Protein AF-H8K6H6-F1 (afdb_monomer)

Sequence (113 aa):
MDYLFIKTIHIISSTILFGTGIGTAFFMWWANKTGDLNTKTYAARTTVIADLHFTTPTVIIQLVSGIILVNMLGYNYSNLWLILTYIGYIIAGSCWLPVVWIQIQLRNMALEA

Organism: Rickettsia australis (strain Cutlack) (NCBI:txid1105110)

Foldseek 3Di:
DVLVVLVVLLVVLVCLQVVLVVVLVVQLVVLVPDPDLVSNLVSLVVNLVSCVPRNVVSLVSNVVSVVVNCVVVVHDCPDPVNVVVVVVSVVVVVVVVVSSVVSVVSNVVVVVD

Solvent-accessible surface area (backbone atoms only — not comparable to full-atom values): 6021 Å² total; per-residue (Å²): 115,66,66,65,52,47,51,47,52,34,52,52,26,50,50,49,31,54,51,50,55,52,51,44,51,52,50,38,55,56,26,63,73,49,93,48,67,64,53,34,46,50,36,35,43,52,39,50,52,47,40,61,71,44,38,50,53,22,53,54,47,38,55,54,39,48,54,52,51,37,62,76,69,66,55,65,74,80,38,65,71,50,45,52,49,52,52,50,50,51,52,51,49,63,60,44,55,60,51,55,53,52,31,52,50,52,42,53,57,64,72,76,109

Secondary structure (DSSP, 8-state):
-HHHHHHHHHHHHHHHHHHHHHHHHHHHHHHHHSS-HHHHHHHHHHHHHHIIIIIHHHHHHHHHHHHHHHHHHT--TT-HHHHHHHHHHHHHHHHHHHHHHHHHHHHHHHHH-

Structure (mmCIF, N/CA/C/O backbone):
data_AF-H8K6H6-F1
#
_entry.id   AF-H8K6H6-F1
#
loop_
_atom_site.group_PDB
_atom_site.id
_atom_site.type_symbol
_atom_site.label_atom_id
_atom_site.label_alt_id
_atom_site.label_comp_id
_atom_site.label_asym_id
_atom_site.label_entity_id
_atom_site.label_seq_id
_atom_site.pdbx_PDB_ins_code
_atom_site.Cartn_x
_atom_site.Cartn_y
_atom_site.Cartn_z
_atom_site.occupancy
_atom_site.B_iso_or_equiv
_atom_site.auth_seq_id
_atom_site.auth_comp_id
_atom_site.auth_asym_id
_atom_site.auth_atom_id
_atom_site.pdbx_PDB_model_num
ATOM 1 N N . MET A 1 1 ? 0.723 0.009 -26.959 1.00 61.44 1 MET A N 1
ATOM 2 C CA . MET A 1 1 ? -0.534 0.053 -26.179 1.00 61.44 1 MET A CA 1
ATOM 3 C C . MET A 1 1 ? -0.313 -0.471 -24.764 1.00 61.44 1 MET A C 1
ATOM 5 O O . MET A 1 1 ? -0.744 0.182 -23.823 1.00 61.44 1 MET A O 1
ATOM 9 N N . ASP A 1 2 ? 0.466 -1.541 -24.599 1.00 88.44 2 ASP A N 1
ATOM 10 C CA . ASP A 1 2 ? 0.685 -2.195 -23.297 1.00 88.44 2 ASP A CA 1
ATOM 11 C C . ASP A 1 2 ? 1.359 -1.304 -22.242 1.00 88.44 2 ASP A C 1
ATOM 13 O O . ASP A 1 2 ? 0.923 -1.274 -21.096 1.00 88.44 2 ASP A O 1
ATOM 17 N N . TYR A 1 3 ? 2.358 -0.494 -22.618 1.00 95.19 3 TYR A N 1
ATOM 18 C CA . TYR A 1 3 ? 3.067 0.367 -21.658 1.00 95.19 3 TYR A CA 1
ATOM 19 C C . TYR A 1 3 ? 2.149 1.392 -20.978 1.00 95.19 3 TYR A C 1
ATOM 21 O O . TYR A 1 3 ? 2.140 1.501 -19.754 1.00 95.19 3 TYR A O 1
ATOM 29 N N . LEU A 1 4 ? 1.369 2.146 -21.763 1.00 96.94 4 LEU A N 1
ATOM 30 C CA . LEU A 1 4 ? 0.466 3.169 -21.225 1.00 96.94 4 LEU A CA 1
ATOM 31 C C . LEU A 1 4 ? -0.606 2.545 -20.333 1.00 96.94 4 LEU A C 1
ATOM 33 O O . LEU A 1 4 ? -0.937 3.113 -19.295 1.00 96.94 4 LEU A O 1
ATOM 37 N N . PHE A 1 5 ? -1.107 1.367 -20.704 1.00 97.00 5 PHE A N 1
ATOM 38 C CA . PHE A 1 5 ? -2.083 0.635 -19.908 1.00 97.00 5 PHE A CA 1
ATOM 39 C C . PHE A 1 5 ? -1.509 0.199 -18.551 1.00 97.00 5 PHE A C 1
ATOM 41 O O . PHE A 1 5 ? -2.068 0.556 -17.514 1.00 97.00 5 PHE A O 1
ATOM 48 N N . ILE A 1 6 ? -0.348 -0.469 -18.533 1.00 97.56 6 ILE A 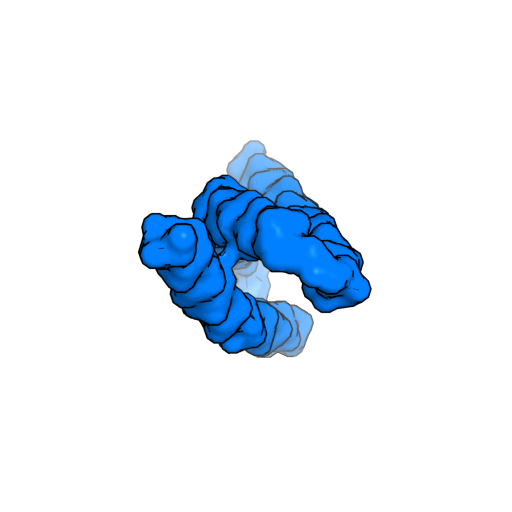N 1
ATOM 49 C CA . ILE A 1 6 ? 0.313 -0.886 -17.283 1.00 97.56 6 ILE A CA 1
ATOM 50 C C . ILE A 1 6 ? 0.699 0.324 -16.428 1.00 97.56 6 ILE A C 1
ATOM 52 O O . ILE A 1 6 ? 0.484 0.317 -15.217 1.00 97.56 6 ILE A O 1
ATOM 56 N N . LYS A 1 7 ? 1.211 1.396 -17.044 1.00 97.62 7 LYS A N 1
ATOM 57 C CA . LYS A 1 7 ? 1.530 2.642 -16.337 1.00 97.62 7 LYS A CA 1
ATOM 58 C C . LYS A 1 7 ? 0.289 3.262 -15.696 1.00 97.62 7 LYS A C 1
ATOM 60 O O . LYS A 1 7 ? 0.364 3.749 -14.573 1.00 97.62 7 LYS A O 1
ATOM 65 N N . THR A 1 8 ? -0.847 3.224 -16.387 1.00 98.12 8 THR A N 1
ATOM 66 C CA . THR A 1 8 ? -2.116 3.739 -15.860 1.00 98.12 8 THR A CA 1
ATOM 67 C C . THR A 1 8 ? -2.582 2.907 -14.669 1.00 98.12 8 THR A C 1
ATOM 69 O O . THR A 1 8 ? -2.906 3.478 -13.631 1.00 98.12 8 THR A O 1
ATOM 72 N N . ILE A 1 9 ? -2.524 1.573 -14.765 1.00 97.94 9 ILE A N 1
ATOM 73 C CA . ILE A 1 9 ? -2.811 0.670 -13.638 1.00 97.94 9 ILE A CA 1
ATOM 74 C C . ILE A 1 9 ? -1.901 0.979 -12.444 1.00 97.94 9 ILE A C 1
ATOM 76 O O . ILE A 1 9 ? -2.393 1.099 -11.326 1.00 97.94 9 ILE A O 1
ATOM 80 N N . HIS A 1 10 ? -0.599 1.160 -12.673 1.00 97.94 10 HIS A N 1
ATOM 81 C CA . HIS A 1 10 ? 0.369 1.479 -11.623 1.00 97.94 10 HIS A CA 1
ATOM 82 C C . HIS A 1 10 ? 0.032 2.797 -10.903 1.00 97.94 10 HIS A C 1
ATOM 84 O O . HIS A 1 10 ? 0.055 2.867 -9.678 1.00 97.94 10 HIS A O 1
ATOM 90 N N . ILE A 1 11 ? -0.338 3.843 -11.652 1.00 98.25 11 ILE A N 1
ATOM 91 C CA . ILE A 1 11 ? -0.704 5.152 -11.084 1.00 98.25 11 ILE A CA 1
ATOM 92 C C . ILE A 1 11 ? -2.039 5.089 -10.327 1.00 98.25 11 ILE A C 1
ATOM 94 O O . ILE A 1 11 ? -2.172 5.667 -9.248 1.00 98.25 11 ILE A O 1
ATOM 98 N N . ILE A 1 12 ? -3.039 4.385 -10.862 1.00 98.38 12 ILE A N 1
ATOM 99 C CA . ILE A 1 12 ? -4.325 4.212 -10.170 1.00 98.38 12 ILE A CA 1
ATOM 100 C C . ILE A 1 12 ? -4.113 3.413 -8.880 1.00 98.38 12 ILE A C 1
ATOM 102 O O . ILE A 1 12 ? -4.593 3.817 -7.822 1.00 98.38 12 ILE A O 1
ATOM 106 N N . SER A 1 13 ? -3.339 2.327 -8.950 1.00 98.00 13 SER A N 1
ATOM 107 C CA . SER A 1 13 ? -2.991 1.498 -7.796 1.00 98.00 13 SER A CA 1
ATOM 108 C C . SER A 1 13 ? -2.284 2.308 -6.712 1.00 98.00 13 SER A C 1
ATOM 110 O O . SER A 1 13 ? -2.681 2.245 -5.551 1.00 98.00 13 SER A O 1
ATOM 112 N N . SER A 1 14 ? -1.290 3.127 -7.077 1.00 97.31 14 SER A N 1
ATOM 113 C CA . SER A 1 14 ? -0.577 3.977 -6.117 1.00 97.31 14 SER A CA 1
ATOM 114 C C . SER A 1 14 ? -1.489 5.015 -5.459 1.00 97.31 14 SER A C 1
ATOM 116 O O . SER A 1 14 ? -1.390 5.244 -4.254 1.00 97.31 14 SER A O 1
ATOM 118 N N . THR A 1 15 ? -2.413 5.596 -6.228 1.00 97.94 15 THR A N 1
ATOM 119 C CA . THR A 1 15 ? -3.370 6.593 -5.733 1.00 97.94 15 THR A CA 1
ATOM 120 C C . THR A 1 15 ? -4.343 5.973 -4.732 1.00 97.94 15 THR A C 1
ATOM 122 O O . THR A 1 15 ? -4.586 6.558 -3.677 1.00 97.94 15 THR A O 1
ATOM 125 N N . ILE A 1 16 ? -4.863 4.775 -5.024 1.00 97.94 16 ILE A N 1
ATOM 126 C CA . ILE A 1 16 ? -5.748 4.043 -4.106 1.00 97.94 16 ILE A CA 1
ATOM 127 C C . ILE A 1 16 ? -4.977 3.610 -2.856 1.00 97.94 16 ILE A C 1
ATOM 129 O O . ILE A 1 16 ? -5.470 3.816 -1.751 1.00 97.94 16 ILE A O 1
ATOM 133 N N . LEU A 1 17 ? -3.769 3.056 -3.011 1.00 96.19 17 LEU A N 1
ATOM 134 C CA . LEU A 1 17 ? -2.934 2.618 -1.890 1.00 96.19 17 LEU A CA 1
ATOM 135 C C . LEU A 1 17 ? -2.668 3.766 -0.910 1.00 96.19 17 LEU A C 1
ATOM 137 O O . LEU A 1 17 ? -2.914 3.647 0.289 1.00 96.19 17 LEU A O 1
ATOM 141 N N . PHE A 1 18 ? -2.199 4.899 -1.433 1.00 94.62 18 PHE A N 1
ATOM 142 C CA . PHE A 1 18 ? -1.878 6.069 -0.625 1.00 94.62 18 PHE A CA 1
ATOM 143 C C . PHE A 1 18 ? -3.132 6.728 -0.034 1.00 94.62 18 PHE A C 1
ATOM 145 O O . PHE A 1 18 ? -3.174 7.020 1.162 1.00 94.62 18 PHE A O 1
ATOM 152 N N . GLY A 1 19 ? -4.167 6.931 -0.854 1.00 96.19 19 GLY A N 1
ATOM 153 C CA . GLY A 1 19 ? -5.408 7.583 -0.441 1.00 96.19 19 GLY A CA 1
ATOM 154 C C . GLY A 1 19 ? -6.162 6.796 0.628 1.00 96.19 19 GLY A C 1
ATOM 155 O O . GLY A 1 19 ? -6.542 7.365 1.654 1.00 96.19 19 GLY A O 1
ATOM 156 N N . THR A 1 20 ? -6.326 5.484 0.433 1.00 95.00 20 THR A N 1
ATOM 157 C CA . THR A 1 20 ? -6.981 4.621 1.422 1.00 95.00 20 THR A CA 1
ATOM 158 C C . THR A 1 20 ? -6.175 4.563 2.712 1.00 95.00 20 THR A C 1
ATOM 160 O O . THR A 1 20 ? -6.763 4.731 3.777 1.00 95.00 20 THR A O 1
ATOM 163 N N . GLY A 1 21 ? -4.846 4.413 2.632 1.00 92.50 21 GLY A N 1
ATOM 164 C CA . GLY A 1 21 ? -3.985 4.364 3.815 1.00 92.50 21 GLY A CA 1
ATOM 165 C C . GLY A 1 21 ? -4.078 5.625 4.683 1.00 92.50 21 GLY A C 1
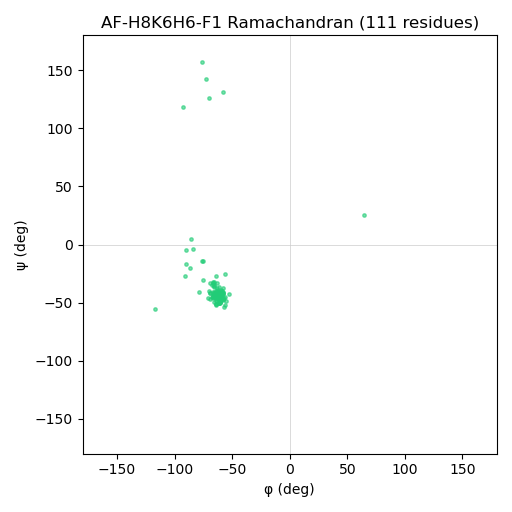ATOM 166 O O . GLY A 1 21 ? -4.200 5.530 5.903 1.00 92.50 21 GLY A O 1
ATOM 167 N N . ILE A 1 22 ? -4.087 6.815 4.071 1.00 95.44 22 ILE A N 1
ATOM 168 C CA . ILE A 1 22 ? -4.282 8.073 4.813 1.00 95.44 22 ILE A CA 1
ATOM 169 C C . ILE A 1 22 ? -5.695 8.160 5.391 1.00 95.44 22 ILE A C 1
ATOM 171 O O . ILE A 1 22 ? -5.859 8.537 6.553 1.00 95.44 22 ILE A O 1
ATOM 175 N N . GLY A 1 23 ? -6.714 7.826 4.597 1.00 95.81 23 GLY A N 1
ATOM 176 C CA . GLY A 1 23 ? -8.109 7.915 5.020 1.00 95.81 23 GLY A CA 1
ATOM 177 C C . GLY A 1 23 ? -8.406 7.029 6.229 1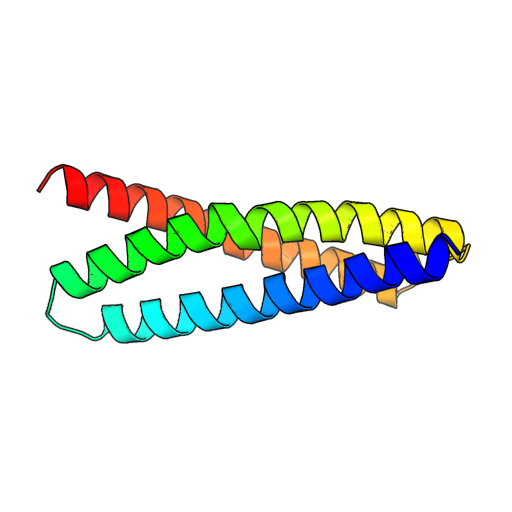.00 95.81 23 GLY A C 1
ATOM 178 O O . GLY A 1 23 ? -8.940 7.507 7.232 1.00 95.81 23 GLY A O 1
ATOM 179 N N . THR A 1 24 ? -8.014 5.756 6.178 1.00 94.00 24 THR A N 1
ATOM 180 C CA . THR A 1 24 ? -8.236 4.818 7.285 1.00 94.00 24 THR A CA 1
ATOM 181 C C . THR A 1 24 ? -7.462 5.224 8.536 1.00 94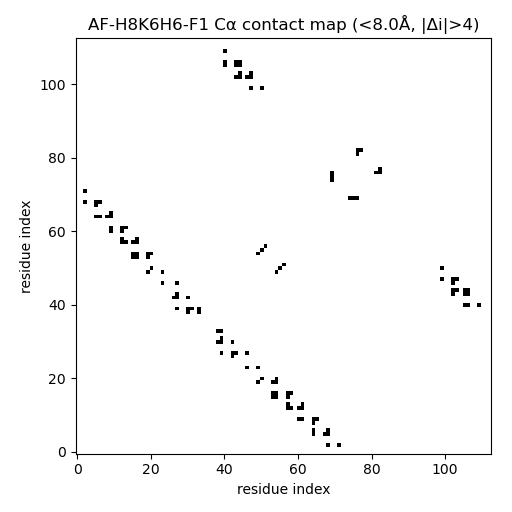.00 24 THR A C 1
ATOM 183 O O . THR A 1 24 ? -8.035 5.235 9.628 1.00 94.00 24 THR A O 1
ATOM 186 N N . ALA A 1 25 ? -6.205 5.656 8.393 1.00 92.19 25 ALA A N 1
ATOM 187 C CA . ALA A 1 25 ? -5.412 6.163 9.510 1.00 92.19 25 ALA A CA 1
ATOM 188 C C . ALA A 1 25 ? -6.057 7.396 10.167 1.00 92.19 25 ALA A C 1
ATOM 190 O O . ALA A 1 25 ? -6.122 7.475 11.397 1.00 92.19 25 ALA A O 1
ATOM 191 N N . PHE A 1 26 ? -6.581 8.331 9.368 1.00 95.69 26 PHE A N 1
ATOM 192 C CA . PHE A 1 26 ? -7.272 9.520 9.865 1.00 95.69 26 PHE A CA 1
ATOM 193 C C . PHE A 1 26 ? -8.506 9.158 10.701 1.00 95.69 26 PHE A C 1
ATOM 195 O O . PHE A 1 26 ? -8.653 9.644 11.827 1.00 95.69 26 PHE A O 1
ATOM 202 N N . PHE A 1 27 ? -9.376 8.283 10.189 1.00 93.81 27 PHE A N 1
ATOM 203 C CA . PHE A 1 27 ? -10.578 7.871 10.919 1.00 93.81 27 PHE A CA 1
ATOM 204 C C . PHE A 1 27 ? -10.240 7.080 12.185 1.00 93.81 27 PHE A C 1
ATOM 206 O O . PHE A 1 27 ? -10.817 7.345 13.240 1.00 93.81 27 PHE A O 1
ATOM 213 N N . MET A 1 28 ? -9.268 6.168 12.115 1.00 91.31 28 MET A N 1
ATOM 214 C CA . MET A 1 28 ? -8.815 5.386 13.267 1.00 91.31 28 MET A CA 1
ATOM 215 C C . MET A 1 28 ? -8.233 6.281 14.372 1.00 91.31 28 MET A C 1
ATOM 217 O O . MET A 1 28 ? -8.529 6.092 15.553 1.00 91.31 28 MET A O 1
ATOM 221 N N . TRP A 1 29 ? -7.449 7.298 14.001 1.00 93.81 29 TRP A N 1
ATOM 222 C CA . TRP A 1 29 ? -6.891 8.271 14.942 1.00 93.81 29 TRP A CA 1
ATOM 223 C C . TRP A 1 29 ? -7.981 9.027 15.708 1.00 93.81 29 TRP A C 1
ATOM 225 O O . TRP A 1 29 ? -7.926 9.129 16.936 1.00 93.81 29 TRP A O 1
ATOM 235 N N . TRP A 1 30 ? -8.994 9.529 15.001 1.00 96.31 30 TRP A N 1
ATOM 236 C CA . TRP A 1 30 ? -10.098 10.254 15.629 1.00 96.31 30 TRP A CA 1
ATOM 237 C C . TRP A 1 30 ? -10.999 9.350 16.463 1.00 96.31 30 TRP A C 1
ATOM 239 O O . TRP A 1 30 ? -11.357 9.730 17.578 1.00 96.31 30 TRP A O 1
ATOM 249 N N . ALA A 1 31 ? -11.292 8.138 15.990 1.00 93.31 31 ALA A N 1
ATOM 250 C CA . ALA A 1 31 ? -12.038 7.150 16.761 1.00 93.31 31 ALA A CA 1
ATOM 251 C C . ALA A 1 31 ? -11.333 6.823 18.088 1.00 93.31 31 ALA A C 1
ATOM 253 O O . ALA A 1 31 ? -11.973 6.795 19.140 1.00 93.31 31 ALA A O 1
ATOM 254 N N . ASN A 1 32 ? -10.005 6.678 18.075 1.00 90.56 32 ASN A N 1
ATOM 255 C CA . ASN A 1 32 ? -9.220 6.408 19.281 1.00 90.56 32 ASN A CA 1
ATOM 256 C C . ASN A 1 32 ? -9.264 7.535 20.321 1.00 90.56 32 ASN A C 1
ATOM 258 O O . ASN A 1 32 ? -9.145 7.248 21.514 1.00 90.56 32 ASN A O 1
ATOM 262 N N . LYS A 1 33 ? -9.485 8.787 19.902 1.00 94.44 33 LYS A N 1
ATOM 263 C CA . LYS A 1 33 ? -9.665 9.925 20.819 1.00 94.44 33 LYS A CA 1
ATOM 264 C C . LYS A 1 33 ? -11.032 9.962 21.499 1.00 94.44 33 LYS A C 1
ATOM 266 O O . LYS A 1 33 ? -11.200 10.704 22.463 1.00 94.44 33 LYS A O 1
ATOM 271 N N . THR A 1 34 ? -12.004 9.191 21.019 1.00 93.19 34 THR A N 1
ATOM 272 C CA . THR A 1 34 ? -13.321 9.112 21.659 1.00 93.19 34 THR A CA 1
ATOM 273 C C . THR A 1 34 ? -13.272 8.251 22.928 1.00 93.19 34 THR A C 1
ATOM 275 O O . THR A 1 34 ? -12.401 7.393 23.090 1.00 93.19 34 THR A O 1
ATOM 278 N N . GLY A 1 35 ? -14.216 8.467 23.847 1.00 91.06 35 GLY A N 1
ATOM 279 C CA . GLY A 1 35 ? -14.448 7.574 24.991 1.00 91.06 35 GLY A CA 1
ATOM 280 C C . GLY A 1 35 ? -15.341 6.371 24.661 1.00 91.06 35 GLY A C 1
ATOM 281 O O . GLY A 1 35 ? -15.555 5.527 25.523 1.00 91.06 35 GLY A O 1
ATOM 282 N N . ASP A 1 36 ? -15.861 6.291 23.434 1.00 91.25 36 ASP A N 1
ATOM 283 C CA . ASP A 1 36 ? -16.838 5.287 23.018 1.00 91.25 36 ASP A CA 1
ATOM 284 C C . ASP A 1 36 ? -16.159 4.061 22.394 1.00 91.25 36 ASP A C 1
ATOM 286 O O . ASP A 1 36 ? -15.487 4.136 21.360 1.00 91.25 36 ASP A O 1
ATOM 290 N N . LEU A 1 37 ? -16.360 2.906 23.028 1.00 86.69 37 LEU A N 1
ATOM 291 C CA . LEU A 1 37 ? -15.820 1.632 22.568 1.00 86.69 37 LEU A CA 1
ATOM 292 C C . LEU A 1 37 ? -16.439 1.188 21.234 1.00 86.69 37 LEU A C 1
ATOM 294 O O . LEU A 1 37 ? -15.739 0.588 20.411 1.00 86.69 37 LEU A O 1
ATOM 298 N N . ASN A 1 38 ? -17.709 1.521 20.980 1.00 88.56 38 ASN A N 1
ATOM 299 C CA . ASN A 1 38 ? -18.390 1.151 19.738 1.00 88.56 38 ASN A CA 1
ATOM 300 C C . ASN A 1 38 ? -17.770 1.874 18.538 1.00 88.56 38 ASN A C 1
ATOM 302 O O . ASN A 1 38 ? -17.465 1.242 17.525 1.00 88.56 38 ASN A O 1
ATOM 306 N N . THR A 1 39 ? -17.494 3.174 18.672 1.00 91.56 39 THR A N 1
ATOM 307 C CA . THR A 1 39 ? -16.810 3.968 17.640 1.00 91.56 39 THR A CA 1
ATOM 308 C C . THR A 1 39 ? -15.417 3.416 17.318 1.00 91.56 39 THR A C 1
ATOM 310 O O . THR A 1 39 ? -15.074 3.254 16.143 1.00 91.56 39 THR A O 1
ATOM 313 N N . LYS A 1 40 ? -14.619 3.063 18.336 1.00 89.44 40 LYS A N 1
ATOM 314 C CA . LYS A 1 40 ? -13.279 2.467 18.143 1.00 89.44 40 LYS A CA 1
ATOM 315 C C . LYS A 1 40 ? -13.348 1.128 17.421 1.00 89.44 40 LYS A C 1
ATOM 317 O O . LYS A 1 40 ? -12.616 0.900 16.460 1.00 89.44 40 LYS A O 1
ATOM 322 N N . THR A 1 41 ? -14.266 0.270 17.853 1.00 85.44 41 THR A N 1
ATOM 323 C CA . THR A 1 41 ? -14.514 -1.040 17.247 1.00 85.44 41 THR A CA 1
ATOM 324 C C . THR A 1 41 ? -14.927 -0.913 15.784 1.00 85.44 41 THR A C 1
ATOM 326 O O . THR A 1 41 ? -14.389 -1.604 14.916 1.00 85.44 41 THR A O 1
ATOM 329 N N . TYR A 1 42 ? -15.861 -0.008 15.490 1.00 89.56 42 TYR A N 1
ATOM 330 C CA . TYR A 1 42 ? -16.335 0.228 14.133 1.00 89.56 42 TYR A CA 1
ATOM 331 C C . TYR A 1 42 ? -15.211 0.732 13.218 1.00 89.56 42 TYR A C 1
ATOM 333 O O . TYR A 1 42 ? -15.041 0.217 12.109 1.00 89.56 42 TYR A O 1
ATOM 341 N N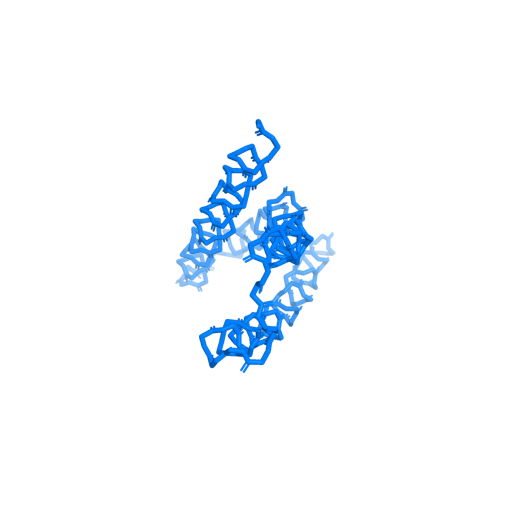 . ALA A 1 43 ? -14.396 1.678 13.693 1.00 91.31 43 ALA A N 1
ATOM 342 C CA . ALA A 1 43 ? -13.241 2.176 12.951 1.00 91.31 43 ALA A CA 1
ATOM 343 C C . ALA A 1 43 ? -12.196 1.074 12.700 1.00 91.31 43 ALA A C 1
ATOM 345 O O . ALA A 1 43 ? -11.707 0.935 11.578 1.00 91.31 43 ALA A O 1
ATOM 346 N N . ALA A 1 44 ? -11.909 0.233 13.699 1.00 88.88 44 ALA A N 1
ATOM 347 C CA . ALA A 1 44 ? -11.001 -0.902 13.545 1.00 88.88 44 ALA A CA 1
ATOM 348 C C . ALA A 1 44 ? -11.520 -1.898 12.495 1.00 88.88 44 ALA A C 1
ATOM 350 O O . ALA A 1 44 ? -10.805 -2.244 11.555 1.00 88.88 44 ALA A O 1
ATOM 351 N N . ARG A 1 45 ? -12.790 -2.315 12.600 1.00 87.19 45 ARG A N 1
ATOM 352 C CA . ARG A 1 45 ? -13.406 -3.281 11.676 1.00 87.19 45 ARG A CA 1
ATOM 353 C C . ARG A 1 45 ? -13.452 -2.759 10.242 1.00 87.19 45 ARG A C 1
ATOM 355 O O . ARG A 1 45 ? -13.121 -3.502 9.320 1.00 87.19 45 ARG A O 1
ATOM 362 N N . THR A 1 46 ? -13.868 -1.510 10.045 1.00 91.81 46 THR A N 1
ATOM 363 C CA . THR A 1 46 ? -13.930 -0.908 8.704 1.00 91.81 46 THR A CA 1
ATOM 364 C C . THR A 1 46 ? -12.539 -0.717 8.110 1.00 91.81 46 THR A C 1
ATOM 366 O O . THR A 1 46 ? -12.367 -0.958 6.917 1.00 91.81 46 THR A O 1
ATOM 369 N N . THR A 1 47 ? -11.531 -0.410 8.932 1.00 92.19 47 THR A N 1
ATOM 370 C CA . THR A 1 47 ? -10.138 -0.354 8.474 1.00 92.19 47 THR A CA 1
ATOM 371 C C . THR A 1 47 ? -9.631 -1.718 8.006 1.00 92.19 47 THR A C 1
ATOM 373 O O . THR A 1 47 ? -9.077 -1.791 6.916 1.00 92.19 47 THR A O 1
ATOM 376 N N . VAL A 1 48 ? -9.896 -2.814 8.734 1.00 90.31 48 VAL A N 1
ATOM 377 C CA . VAL A 1 48 ? -9.527 -4.175 8.274 1.00 90.31 48 VAL A CA 1
ATOM 378 C C . VAL A 1 48 ? -10.170 -4.499 6.925 1.00 90.31 48 VAL A C 1
ATOM 380 O O . VAL A 1 48 ? -9.531 -5.072 6.044 1.00 90.31 48 VAL A O 1
ATOM 383 N N . ILE A 1 49 ? -11.447 -4.143 6.752 1.00 91.56 49 ILE A N 1
ATOM 384 C CA . ILE A 1 49 ? -12.161 -4.372 5.491 1.00 91.56 49 ILE A CA 1
ATOM 385 C C . ILE A 1 49 ? -11.515 -3.559 4.364 1.00 91.56 49 ILE A C 1
ATOM 387 O O . ILE A 1 49 ? -11.278 -4.112 3.289 1.00 91.56 49 ILE A O 1
ATOM 391 N N . ALA A 1 50 ? -11.204 -2.284 4.610 1.00 94.38 50 ALA A N 1
ATOM 392 C CA . ALA A 1 50 ? -10.544 -1.420 3.638 1.00 94.38 50 ALA A CA 1
ATOM 393 C C . ALA A 1 50 ? -9.144 -1.937 3.271 1.00 94.38 50 ALA A C 1
ATOM 395 O O . ALA A 1 50 ? -8.803 -1.996 2.090 1.00 94.38 50 ALA A O 1
ATOM 396 N N . ASP A 1 51 ? -8.369 -2.398 4.250 1.00 93.38 51 ASP A N 1
ATOM 397 C CA . ASP A 1 51 ? -7.039 -2.951 4.013 1.00 93.38 51 ASP A CA 1
ATOM 398 C C . ASP A 1 51 ? -7.076 -4.250 3.209 1.00 93.38 51 ASP A C 1
ATOM 400 O O . ASP A 1 51 ? -6.227 -4.465 2.342 1.00 93.38 51 ASP A O 1
ATOM 404 N N . LEU A 1 52 ? -8.082 -5.098 3.425 1.00 91.56 52 LEU A N 1
ATOM 405 C CA . LEU A 1 52 ? -8.251 -6.320 2.641 1.00 91.56 52 LEU A CA 1
ATOM 406 C C . LEU A 1 52 ? -8.665 -6.033 1.189 1.00 91.56 52 LEU A C 1
ATOM 408 O O . LEU A 1 52 ? -8.165 -6.685 0.277 1.00 91.56 52 LEU A O 1
ATOM 412 N N . HIS A 1 53 ? -9.572 -5.078 0.966 1.00 95.44 53 HIS A N 1
ATOM 413 C CA . HIS A 1 53 ? -10.166 -4.845 -0.358 1.00 95.44 53 HIS A CA 1
ATOM 414 C C . HIS A 1 53 ? -9.402 -3.826 -1.208 1.00 95.44 53 HIS A C 1
ATOM 416 O O . HIS A 1 53 ? -9.457 -3.901 -2.434 1.00 95.44 53 HIS A O 1
ATOM 422 N N . PHE A 1 54 ? -8.687 -2.888 -0.587 1.00 96.19 54 PHE A N 1
ATOM 423 C CA . PHE A 1 54 ? -7.989 -1.814 -1.294 1.00 96.19 54 PHE A CA 1
ATOM 424 C C . PHE A 1 54 ? -6.477 -1.891 -1.095 1.00 96.19 54 PHE A C 1
ATOM 426 O O . PHE A 1 54 ? -5.747 -1.993 -2.079 1.00 96.19 54 PHE A O 1
ATOM 433 N N . THR A 1 55 ? -5.987 -1.894 0.147 1.00 94.69 55 THR A N 1
ATOM 434 C CA . THR A 1 55 ? -4.541 -1.848 0.432 1.00 94.69 55 THR A CA 1
ATOM 435 C C . THR A 1 55 ? -3.829 -3.118 -0.046 1.00 94.69 55 THR A C 1
ATOM 437 O O . THR A 1 55 ? -2.868 -3.039 -0.803 1.00 94.69 55 THR A O 1
ATOM 440 N N . THR A 1 56 ? -4.335 -4.304 0.300 1.00 94.00 56 THR A N 1
ATOM 441 C CA . THR A 1 56 ? -3.692 -5.585 -0.048 1.00 94.00 56 THR A CA 1
ATOM 442 C C . THR A 1 56 ? -3.592 -5.798 -1.565 1.00 94.00 56 THR A C 1
ATOM 444 O O . THR A 1 56 ? -2.491 -6.083 -2.047 1.00 94.00 56 THR A O 1
ATOM 447 N N . PRO A 1 57 ? -4.665 -5.611 -2.365 1.00 96.38 57 PRO A N 1
ATOM 448 C CA . PRO A 1 57 ? -4.564 -5.768 -3.811 1.00 96.38 57 PRO A CA 1
ATOM 449 C C . PRO A 1 57 ? -3.657 -4.718 -4.445 1.00 96.38 57 PRO A C 1
ATOM 451 O O . PRO A 1 57 ? -2.863 -5.052 -5.321 1.00 96.38 57 PRO A O 1
ATOM 454 N N . THR A 1 58 ? -3.729 -3.461 -3.995 1.00 97.06 58 THR A N 1
ATOM 455 C CA . THR A 1 58 ? -2.904 -2.385 -4.565 1.00 97.06 58 THR A CA 1
ATOM 456 C C . THR A 1 58 ? -1.428 -2.547 -4.231 1.00 97.06 58 THR A C 1
ATOM 458 O O . THR A 1 58 ? -0.594 -2.261 -5.085 1.00 97.06 58 THR A O 1
ATOM 461 N N . VAL A 1 59 ? -1.080 -3.088 -3.059 1.00 95.75 59 VAL A N 1
ATOM 462 C CA . VAL A 1 59 ? 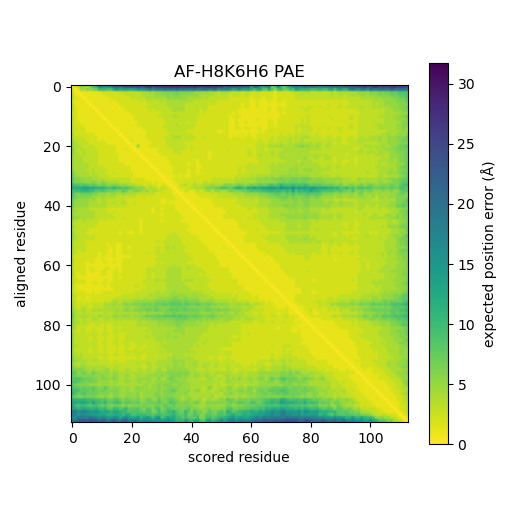0.295 -3.493 -2.728 1.00 95.75 59 VAL A CA 1
ATOM 463 C C . VAL A 1 59 ? 0.805 -4.509 -3.760 1.00 95.75 59 VAL A C 1
ATOM 465 O O . VAL A 1 59 ? 1.811 -4.275 -4.433 1.00 95.75 59 VAL A O 1
ATOM 468 N N . ILE A 1 60 ? 0.063 -5.596 -3.983 1.00 96.69 60 ILE A N 1
ATOM 469 C CA . ILE A 1 60 ? 0.454 -6.642 -4.944 1.00 96.69 60 ILE A CA 1
ATOM 470 C C . ILE A 1 60 ? 0.568 -6.072 -6.365 1.00 96.69 60 ILE A C 1
ATOM 472 O O . ILE A 1 60 ? 1.587 -6.266 -7.035 1.00 96.69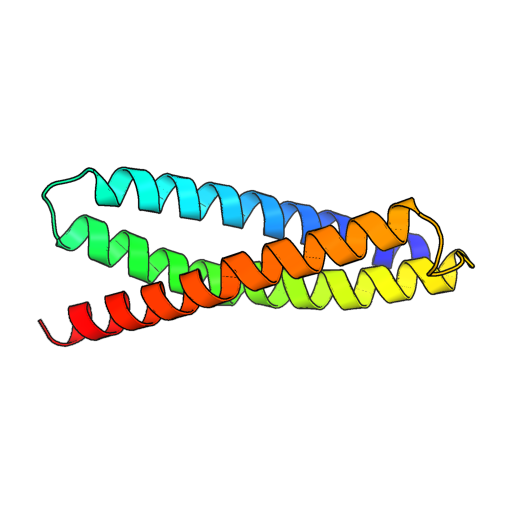 60 ILE A O 1
ATOM 476 N N . ILE A 1 61 ? -0.448 -5.330 -6.816 1.00 97.88 61 ILE A N 1
ATOM 477 C CA . ILE A 1 61 ? -0.465 -4.705 -8.144 1.00 97.88 61 ILE A CA 1
ATOM 478 C C . ILE A 1 61 ? 0.722 -3.759 -8.297 1.00 97.88 61 ILE A C 1
ATOM 480 O O . ILE A 1 61 ? 1.341 -3.743 -9.360 1.00 97.88 61 ILE A O 1
ATOM 484 N N . GLN A 1 62 ? 1.083 -3.003 -7.260 1.00 97.12 62 GLN A N 1
ATOM 485 C CA . GLN A 1 62 ? 2.177 -2.040 -7.328 1.00 97.12 62 GLN A CA 1
ATOM 486 C C . GLN A 1 62 ? 3.539 -2.708 -7.518 1.00 97.12 62 GLN A C 1
ATOM 488 O O . GLN A 1 62 ? 4.331 -2.239 -8.339 1.00 97.12 62 GLN A O 1
ATOM 493 N N . LEU A 1 63 ? 3.789 -3.824 -6.828 1.00 96.19 63 LEU A N 1
ATOM 494 C CA . LEU A 1 63 ? 5.004 -4.620 -7.018 1.00 96.19 63 LEU A CA 1
ATOM 495 C C . LEU A 1 63 ? 5.071 -5.203 -8.431 1.00 96.19 63 LEU A C 1
ATOM 497 O O . LEU A 1 63 ? 6.062 -5.010 -9.137 1.00 96.19 63 LEU A O 1
ATOM 501 N N . VAL A 1 64 ? 4.000 -5.873 -8.866 1.00 97.81 64 VAL A N 1
ATOM 502 C CA . VAL A 1 64 ? 3.959 -6.546 -10.171 1.00 97.81 64 VAL A CA 1
ATOM 503 C C . VAL A 1 64 ? 4.079 -5.534 -11.310 1.00 97.81 64 VAL A C 1
ATOM 505 O O . VAL A 1 64 ? 4.948 -5.665 -12.172 1.00 97.81 64 VAL A O 1
ATOM 508 N N . SER A 1 65 ? 3.252 -4.487 -11.303 1.00 97.56 65 SER A N 1
ATOM 509 C CA . SER A 1 65 ? 3.281 -3.453 -12.343 1.00 97.56 65 SER A CA 1
ATOM 510 C C . SER A 1 65 ? 4.583 -2.648 -12.329 1.00 97.56 65 SER A C 1
ATOM 512 O O . SER A 1 65 ? 5.091 -2.321 -13.398 1.00 97.56 65 SER A O 1
ATOM 514 N N . GLY A 1 66 ? 5.173 -2.388 -11.157 1.00 97.00 66 GLY A N 1
ATOM 515 C CA . GLY A 1 66 ? 6.470 -1.719 -11.044 1.00 97.00 66 GLY A CA 1
ATOM 516 C C . GLY A 1 66 ? 7.599 -2.514 -11.705 1.00 97.00 66 GLY A C 1
ATOM 517 O O . GLY A 1 66 ? 8.349 -1.957 -12.505 1.00 97.00 66 GLY A O 1
ATOM 518 N N . ILE A 1 67 ? 7.679 -3.825 -11.444 1.00 96.75 67 ILE A N 1
ATOM 519 C CA . ILE A 1 67 ? 8.668 -4.716 -12.077 1.00 96.75 67 ILE A CA 1
ATOM 520 C C . ILE A 1 67 ? 8.464 -4.766 -13.596 1.00 96.75 67 ILE A C 1
ATOM 522 O O . ILE A 1 67 ? 9.428 -4.650 -14.355 1.00 96.75 67 ILE A O 1
ATOM 526 N N . ILE A 1 68 ? 7.214 -4.894 -14.055 1.00 96.75 68 ILE A N 1
ATOM 527 C CA . ILE A 1 68 ? 6.897 -4.877 -15.490 1.00 96.75 68 ILE A CA 1
ATOM 528 C C . ILE A 1 68 ? 7.384 -3.567 -16.125 1.00 96.75 68 ILE A C 1
ATOM 530 O O . ILE A 1 68 ? 8.071 -3.610 -17.143 1.00 96.75 68 ILE A O 1
ATOM 534 N N . LEU A 1 69 ? 7.105 -2.412 -15.514 1.00 97.31 69 LEU A N 1
ATOM 535 C CA . LEU A 1 69 ? 7.520 -1.107 -16.039 1.00 97.31 69 LEU A CA 1
ATOM 536 C C . LEU A 1 69 ? 9.044 -0.939 -16.088 1.00 97.31 69 LEU A C 1
ATOM 538 O O . LEU A 1 69 ? 9.553 -0.407 -17.074 1.00 97.31 69 LEU A O 1
ATOM 542 N N . VAL A 1 70 ? 9.773 -1.411 -15.070 1.00 97.44 70 VAL A N 1
ATOM 543 C CA . VAL A 1 70 ? 11.248 -1.393 -15.062 1.00 97.44 70 VAL A CA 1
ATOM 544 C C . VAL A 1 70 ? 11.804 -2.197 -16.237 1.00 97.44 70 VAL A C 1
ATOM 546 O O . VAL A 1 70 ? 12.656 -1.688 -16.967 1.00 97.44 70 VAL A O 1
ATOM 549 N N . ASN A 1 71 ? 11.272 -3.402 -16.471 1.00 95.62 71 ASN A N 1
ATOM 550 C CA . ASN A 1 71 ? 11.674 -4.244 -17.601 1.00 95.62 71 ASN A CA 1
ATOM 551 C C . ASN A 1 71 ? 11.328 -3.608 -18.954 1.00 95.62 71 ASN A C 1
ATOM 553 O O . ASN A 1 71 ? 12.171 -3.585 -19.847 1.00 95.62 71 ASN A O 1
ATOM 557 N N . MET A 1 72 ? 10.117 -3.059 -19.110 1.00 95.69 72 MET A N 1
ATOM 558 C CA . MET A 1 72 ? 9.675 -2.435 -20.366 1.00 95.69 72 MET A CA 1
ATOM 559 C C . MET A 1 72 ? 10.506 -1.207 -20.748 1.00 95.69 72 MET A C 1
ATOM 561 O O . MET A 1 72 ? 10.696 -0.941 -21.932 1.00 95.69 72 MET A O 1
ATOM 565 N N . LEU A 1 73 ? 10.980 -0.449 -19.758 1.00 95.44 73 LEU A N 1
ATOM 566 C CA . LEU A 1 73 ? 11.791 0.751 -19.971 1.00 95.44 73 LEU A CA 1
ATOM 567 C C . LEU A 1 73 ? 13.298 0.455 -20.025 1.00 95.44 73 LEU A C 1
ATOM 569 O O . LEU A 1 73 ? 14.080 1.369 -20.278 1.00 95.44 73 LEU A O 1
ATOM 573 N N . GLY A 1 74 ? 13.712 -0.796 -19.791 1.00 95.12 74 GLY A N 1
ATOM 574 C CA . GLY A 1 74 ? 15.120 -1.198 -19.800 1.00 95.12 74 GLY A CA 1
ATOM 575 C C . GLY A 1 74 ? 15.951 -0.544 -18.694 1.00 95.12 74 GLY A C 1
ATOM 576 O O . GLY A 1 74 ? 17.159 -0.367 -18.854 1.00 95.12 74 GLY A O 1
ATOM 577 N N . TYR A 1 75 ? 15.326 -0.145 -17.581 1.00 95.81 75 TYR A N 1
ATOM 578 C CA . TYR A 1 75 ? 16.058 0.452 -16.468 1.00 95.81 75 TYR A CA 1
ATOM 579 C C . TYR A 1 75 ? 16.883 -0.597 -15.726 1.00 95.81 75 TYR A C 1
ATOM 581 O O . TYR A 1 75 ? 16.441 -1.717 -15.483 1.00 95.81 75 TYR A O 1
ATOM 589 N N . ASN A 1 76 ? 18.075 -0.197 -15.289 1.00 95.62 76 ASN A N 1
ATOM 590 C CA . ASN A 1 76 ? 18.850 -0.994 -14.353 1.00 95.62 76 ASN A CA 1
ATOM 591 C C . ASN A 1 76 ? 18.170 -0.963 -12.975 1.00 95.62 76 ASN A C 1
ATOM 593 O O . ASN A 1 76 ? 17.944 0.115 -12.423 1.00 95.62 76 ASN A O 1
ATOM 597 N N . TYR A 1 77 ? 17.883 -2.135 -12.407 1.00 95.31 77 TYR A N 1
ATOM 598 C CA . TYR A 1 77 ? 17.294 -2.288 -11.071 1.00 95.31 77 TYR A CA 1
ATOM 599 C C . TYR A 1 77 ? 18.114 -1.610 -9.961 1.00 95.31 77 TYR A C 1
ATOM 601 O O . TYR A 1 77 ? 17.557 -1.196 -8.948 1.00 95.31 77 TYR A O 1
ATOM 609 N N . SER A 1 78 ? 19.422 -1.441 -10.165 1.00 96.50 78 SER A N 1
ATOM 610 C CA . SER A 1 78 ? 20.337 -0.781 -9.229 1.00 96.50 78 SER A CA 1
ATOM 611 C C . SER A 1 78 ? 20.389 0.742 -9.379 1.00 96.50 78 SER A C 1
ATOM 613 O O . SER A 1 78 ? 21.198 1.397 -8.721 1.00 96.50 78 SER A O 1
ATOM 615 N N . ASN A 1 79 ? 19.557 1.339 -10.239 1.00 96.81 79 ASN A N 1
ATOM 616 C CA . ASN A 1 79 ? 19.436 2.792 -10.295 1.00 96.81 79 ASN A CA 1
ATOM 617 C C . ASN A 1 79 ? 19.027 3.328 -8.915 1.00 96.81 79 ASN A C 1
ATOM 619 O O . ASN A 1 79 ? 18.067 2.845 -8.316 1.00 96.81 79 ASN A O 1
ATOM 623 N N . LEU A 1 80 ? 19.722 4.358 -8.423 1.00 97.06 80 LEU A N 1
ATOM 624 C CA . LEU A 1 80 ? 19.562 4.849 -7.049 1.00 97.06 80 LEU A CA 1
ATOM 625 C C . LEU A 1 80 ? 18.101 5.160 -6.683 1.00 97.06 80 LEU A C 1
ATOM 627 O O . LEU A 1 80 ? 17.641 4.786 -5.610 1.00 97.06 80 LEU A O 1
ATOM 631 N N . TRP A 1 81 ? 17.348 5.799 -7.580 1.00 96.75 81 TRP A N 1
ATOM 632 C CA . TRP A 1 81 ? 15.941 6.130 -7.336 1.00 96.75 81 TRP A CA 1
ATOM 633 C C . TRP A 1 81 ? 15.041 4.886 -7.219 1.00 96.75 81 TRP A C 1
ATOM 635 O O . TRP A 1 81 ? 14.088 4.897 -6.438 1.00 96.75 81 TRP A O 1
ATOM 645 N N . LEU A 1 82 ? 15.356 3.800 -7.938 1.00 97.19 82 LEU A N 1
ATOM 646 C CA . LEU A 1 82 ? 14.660 2.517 -7.818 1.00 97.19 82 LEU A CA 1
ATOM 647 C C . LEU A 1 82 ? 14.993 1.848 -6.487 1.00 97.19 82 LEU A C 1
ATOM 649 O O . LEU A 1 82 ? 14.076 1.458 -5.773 1.00 97.19 82 LEU A O 1
ATOM 653 N N . ILE A 1 83 ? 16.272 1.818 -6.101 1.00 97.75 83 ILE A N 1
ATOM 654 C CA . ILE A 1 83 ? 16.702 1.304 -4.792 1.00 97.75 83 ILE A CA 1
ATOM 655 C C . ILE A 1 83 ? 15.975 2.035 -3.657 1.00 97.75 83 ILE A C 1
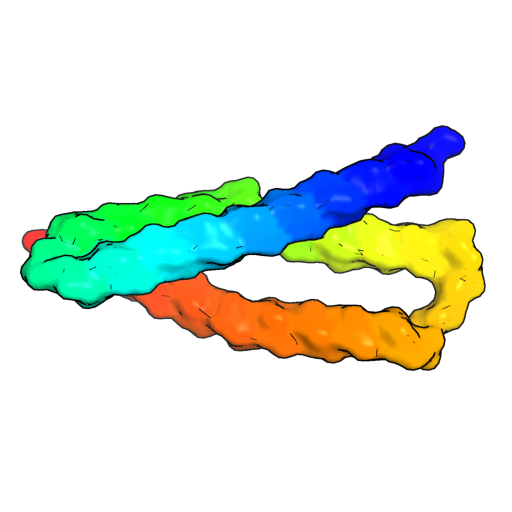ATOM 657 O O . ILE A 1 83 ? 15.404 1.391 -2.777 1.00 97.75 83 ILE A O 1
ATOM 661 N N . LEU A 1 84 ? 15.945 3.371 -3.694 1.00 97.75 84 LEU A N 1
ATOM 662 C CA . LEU A 1 84 ? 15.230 4.177 -2.700 1.00 97.75 84 LEU A CA 1
ATOM 663 C C . LEU A 1 84 ? 13.730 3.854 -2.676 1.00 97.75 84 LEU A C 1
ATOM 665 O O . LEU A 1 84 ? 13.140 3.761 -1.600 1.00 97.75 84 LEU A O 1
ATOM 669 N N . THR A 1 85 ? 13.128 3.623 -3.844 1.00 95.31 85 THR A N 1
ATOM 670 C CA . THR A 1 85 ? 11.723 3.208 -3.952 1.00 95.31 85 THR A CA 1
ATOM 671 C C . THR A 1 85 ? 11.499 1.835 -3.315 1.00 95.31 85 THR A C 1
ATOM 673 O O . THR A 1 85 ? 10.553 1.675 -2.548 1.00 95.31 85 THR A O 1
ATOM 676 N N . TYR A 1 86 ? 12.373 0.857 -3.565 1.00 95.81 86 TYR A N 1
ATOM 677 C CA . TYR A 1 86 ? 12.270 -0.487 -2.986 1.00 95.81 86 TYR A CA 1
ATOM 678 C C . TYR A 1 86 ? 12.428 -0.467 -1.466 1.00 95.81 86 TYR A C 1
ATOM 680 O O . TYR A 1 86 ? 11.632 -1.083 -0.759 1.00 95.81 86 TYR A O 1
ATOM 688 N N . ILE A 1 87 ? 13.409 0.283 -0.955 1.00 97.38 87 ILE A N 1
ATOM 689 C CA . ILE A 1 87 ? 13.616 0.462 0.487 1.00 97.38 87 ILE A CA 1
ATOM 690 C C . ILE A 1 87 ? 12.381 1.106 1.118 1.00 97.38 87 ILE A C 1
ATOM 692 O O . ILE A 1 87 ? 11.857 0.586 2.102 1.00 97.38 87 ILE A O 1
ATOM 696 N N . GLY A 1 88 ? 11.878 2.197 0.532 1.00 95.81 88 GLY A N 1
ATOM 697 C CA . GLY A 1 88 ? 10.667 2.861 1.011 1.00 95.81 88 GLY A CA 1
ATOM 698 C C . GLY A 1 88 ? 9.463 1.920 1.033 1.00 95.81 88 GLY A C 1
ATOM 699 O O . GLY A 1 88 ? 8.711 1.899 2.005 1.00 95.81 88 GLY A O 1
ATOM 700 N N . TYR A 1 89 ? 9.325 1.082 0.006 1.00 94.88 89 TYR A N 1
ATOM 701 C CA . TYR A 1 89 ? 8.258 0.093 -0.087 1.00 94.88 89 TYR A CA 1
ATOM 702 C C . TYR A 1 89 ? 8.359 -0.991 0.997 1.00 94.88 89 TYR A C 1
ATOM 704 O O . TYR A 1 89 ? 7.360 -1.329 1.630 1.00 94.88 89 TYR A O 1
ATOM 712 N N . ILE A 1 90 ? 9.567 -1.503 1.256 1.00 95.62 90 ILE A N 1
ATOM 713 C CA . ILE A 1 90 ? 9.822 -2.487 2.319 1.00 95.62 90 ILE A CA 1
ATOM 714 C C . ILE A 1 90 ? 9.528 -1.887 3.695 1.00 95.62 90 ILE A C 1
ATOM 716 O O . ILE A 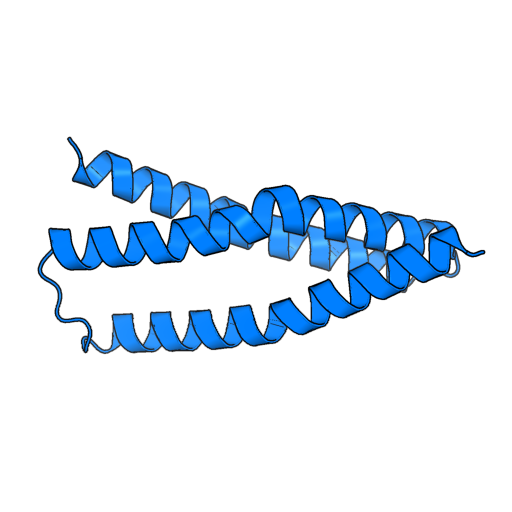1 90 ? 8.888 -2.544 4.516 1.00 95.62 90 ILE A O 1
ATOM 720 N N . ILE A 1 91 ? 9.955 -0.646 3.948 1.00 96.12 91 ILE A N 1
ATOM 721 C CA . ILE A 1 91 ? 9.671 0.057 5.207 1.00 96.12 91 ILE A CA 1
ATOM 722 C C . ILE A 1 91 ? 8.160 0.220 5.378 1.00 96.12 91 ILE A C 1
ATOM 724 O O . ILE A 1 91 ? 7.621 -0.173 6.410 1.00 96.12 91 ILE A O 1
ATOM 728 N N . ALA A 1 92 ? 7.464 0.722 4.354 1.00 92.50 92 ALA A N 1
ATOM 729 C CA . ALA A 1 92 ? 6.016 0.903 4.393 1.00 92.50 92 ALA A CA 1
ATOM 730 C C . ALA A 1 92 ? 5.279 -0.420 4.661 1.00 92.50 92 ALA A C 1
ATOM 732 O O . ALA A 1 92 ? 4.443 -0.484 5.562 1.00 92.50 92 ALA A O 1
ATOM 733 N N . GLY A 1 93 ? 5.635 -1.494 3.947 1.00 91.88 93 GLY A N 1
ATOM 734 C CA . GLY A 1 93 ? 5.065 -2.825 4.165 1.00 91.88 93 GLY A CA 1
ATOM 735 C C . GLY A 1 93 ? 5.345 -3.366 5.570 1.00 91.88 93 GLY A C 1
ATOM 736 O O . GLY A 1 93 ? 4.442 -3.884 6.225 1.00 91.88 93 GLY A O 1
ATOM 737 N N . SER A 1 94 ? 6.566 -3.176 6.075 1.00 93.69 94 SER A N 1
ATOM 738 C CA . SER A 1 94 ? 6.963 -3.606 7.423 1.00 93.69 94 SER A CA 1
ATOM 739 C C . SER A 1 94 ? 6.235 -2.836 8.524 1.00 93.69 94 SER A C 1
ATOM 741 O O . SER A 1 94 ? 5.943 -3.405 9.570 1.00 93.69 94 SER A O 1
ATOM 743 N N . CYS A 1 95 ? 5.915 -1.559 8.304 1.00 91.06 95 CYS A N 1
ATOM 744 C CA . CYS A 1 95 ? 5.100 -0.766 9.225 1.00 91.06 95 CYS A CA 1
ATOM 745 C C . CYS A 1 95 ? 3.609 -1.123 9.144 1.00 91.06 95 CYS A C 1
ATOM 747 O O . CYS A 1 95 ? 2.902 -1.020 10.144 1.00 91.06 95 CYS A O 1
ATOM 749 N N . TRP A 1 96 ? 3.125 -1.545 7.976 1.00 90.62 96 TRP A N 1
ATOM 750 C CA . TRP A 1 96 ? 1.718 -1.872 7.750 1.00 90.62 96 TRP A CA 1
ATOM 751 C C . TRP A 1 96 ? 1.319 -3.254 8.293 1.00 90.62 96 TRP A C 1
ATOM 753 O O . TRP A 1 96 ? 0.269 -3.381 8.921 1.00 90.62 96 TRP A O 1
ATOM 763 N N . LEU A 1 97 ? 2.157 -4.285 8.139 1.00 87.81 97 LEU A N 1
ATOM 764 C CA . LEU A 1 97 ? 1.831 -5.645 8.601 1.00 87.81 97 LEU A CA 1
ATOM 765 C C . LEU A 1 97 ? 1.477 -5.735 10.107 1.00 87.81 97 LEU A C 1
ATOM 767 O O . LEU A 1 97 ? 0.464 -6.361 10.435 1.00 87.81 97 LEU A O 1
ATOM 771 N N . PRO A 1 98 ? 2.222 -5.095 11.035 1.00 86.50 98 PRO A N 1
ATOM 772 C CA . PRO A 1 98 ? 1.852 -5.056 12.450 1.00 86.50 98 PRO A CA 1
ATOM 773 C C . PRO A 1 98 ? 0.505 -4.373 12.691 1.00 86.50 98 PRO A C 1
ATOM 775 O O . PRO A 1 98 ? -0.257 -4.806 13.553 1.00 86.50 98 PRO A O 1
ATOM 778 N N . VAL A 1 99 ? 0.196 -3.325 11.922 1.00 84.56 99 VAL A N 1
ATOM 779 C CA . VAL A 1 99 ? -1.067 -2.587 12.032 1.00 84.56 99 VAL A CA 1
ATOM 780 C C . VAL A 1 99 ? -2.240 -3.496 11.676 1.00 84.56 99 VAL A C 1
ATOM 782 O O . VAL A 1 99 ? -3.172 -3.606 12.471 1.00 84.56 99 VAL A O 1
ATOM 785 N N . VAL A 1 100 ? -2.163 -4.217 10.555 1.00 83.38 100 VAL A N 1
ATOM 786 C CA . VAL A 1 100 ? -3.202 -5.181 10.154 1.00 83.38 100 VAL A CA 1
ATOM 787 C C . VAL A 1 100 ? -3.380 -6.268 11.211 1.00 83.38 100 VAL A C 1
ATOM 789 O O . VAL A 1 100 ? -4.509 -6.609 11.566 1.00 83.38 100 VAL A O 1
ATOM 792 N N . TRP A 1 101 ? -2.281 -6.788 11.763 1.00 87.25 101 TRP A N 1
ATOM 793 C CA . TRP A 1 101 ? -2.346 -7.800 12.817 1.00 87.25 101 TRP A CA 1
ATOM 794 C C . TRP A 1 101 ? -3.087 -7.287 14.060 1.00 87.25 101 TRP A C 1
ATOM 796 O O . TRP A 1 101 ? -4.030 -7.933 14.518 1.00 87.25 101 TRP A O 1
ATOM 806 N N . ILE A 1 102 ? -2.734 -6.098 14.558 1.00 83.31 102 ILE A N 1
ATOM 807 C CA . ILE A 1 102 ? -3.407 -5.473 15.708 1.00 83.31 102 ILE A CA 1
ATOM 808 C C . ILE A 1 102 ? -4.893 -5.240 15.408 1.00 83.31 102 ILE A C 1
ATOM 810 O O . ILE A 1 102 ? -5.748 -5.519 16.248 1.00 83.31 102 ILE A O 1
ATOM 814 N N . GLN A 1 103 ? -5.226 -4.761 14.211 1.00 77.69 103 GLN A N 1
ATOM 815 C CA . GLN A 1 103 ? -6.613 -4.497 13.830 1.00 77.69 103 GLN A CA 1
ATOM 816 C C . GLN A 1 103 ? -7.459 -5.776 13.747 1.00 77.69 103 GLN A C 1
ATOM 818 O O . GLN A 1 103 ? -8.629 -5.762 14.138 1.00 77.69 103 GLN A O 1
ATOM 823 N N . ILE A 1 104 ? -6.879 -6.894 13.299 1.00 80.75 104 ILE A N 1
ATOM 824 C CA . ILE A 1 104 ? -7.544 -8.204 13.326 1.00 80.75 104 ILE A CA 1
ATOM 825 C C . ILE A 1 104 ? -7.811 -8.641 14.771 1.00 80.75 104 ILE A C 1
ATOM 827 O O . ILE A 1 104 ? -8.914 -9.103 15.062 1.00 80.75 104 ILE A O 1
ATOM 831 N N . GLN A 1 105 ? -6.851 -8.451 15.682 1.00 85.00 105 GLN A N 1
ATOM 832 C CA . GLN A 1 105 ? -7.045 -8.772 17.100 1.00 85.00 105 GLN A CA 1
ATOM 833 C C . GLN A 1 105 ? -8.153 -7.918 17.729 1.00 85.00 105 GLN A C 1
ATOM 835 O O . GLN A 1 105 ? -9.038 -8.455 18.391 1.00 85.00 105 GLN A O 1
ATOM 840 N N . LEU A 1 106 ? -8.163 -6.606 17.467 1.00 76.06 106 LEU A N 1
ATOM 841 C CA . LEU A 1 106 ? -9.219 -5.688 17.922 1.00 76.06 106 LEU A CA 1
ATOM 842 C C . LEU A 1 106 ? -10.603 -6.103 17.423 1.00 76.06 106 LEU A C 1
ATOM 844 O O . LEU A 1 106 ? -11.565 -6.086 18.188 1.00 76.06 106 LEU A O 1
ATOM 848 N N . ARG A 1 107 ? -10.704 -6.520 16.157 1.00 73.12 107 ARG A N 1
ATOM 849 C CA . ARG A 1 107 ? -11.953 -7.043 15.600 1.00 73.12 107 ARG A CA 1
ATOM 850 C C . ARG A 1 107 ? -12.413 -8.300 16.338 1.00 73.12 107 ARG A C 1
ATOM 852 O O . ARG A 1 107 ? -13.601 -8.416 16.609 1.00 73.12 107 ARG A O 1
ATOM 859 N N . ASN A 1 108 ? -11.506 -9.233 16.623 1.00 81.38 108 ASN A N 1
ATOM 860 C CA . ASN A 1 108 ? -11.856 -10.483 17.299 1.00 81.38 108 ASN A CA 1
ATOM 861 C C . ASN A 1 108 ? -12.306 -10.222 18.747 1.00 81.38 108 ASN A C 1
ATOM 863 O O . ASN A 1 108 ? -13.373 -10.687 19.127 1.00 81.38 108 ASN A O 1
ATOM 867 N N . MET A 1 109 ? -11.581 -9.385 19.499 1.00 78.94 109 MET A N 1
ATOM 868 C CA . MET A 1 109 ? -11.970 -8.987 20.862 1.00 78.94 109 MET A CA 1
ATOM 869 C C . MET A 1 109 ? -13.355 -8.330 20.910 1.00 78.94 109 MET A C 1
ATOM 871 O O . MET A 1 109 ? -14.123 -8.563 21.834 1.00 78.94 109 MET A O 1
ATOM 875 N N . ALA A 1 110 ? -13.699 -7.529 19.901 1.00 69.62 110 ALA A N 1
ATOM 876 C CA . ALA A 1 110 ? -15.005 -6.886 19.832 1.00 69.62 110 ALA A CA 1
ATOM 877 C C . ALA A 1 110 ? -16.158 -7.810 19.400 1.00 69.62 110 ALA A C 1
ATOM 879 O O . ALA A 1 110 ? -17.313 -7.418 19.520 1.00 69.62 110 ALA A O 1
ATOM 880 N N . LEU A 1 111 ? -15.867 -8.994 18.851 1.00 70.12 111 LEU A N 1
ATOM 881 C CA . LEU A 1 111 ? -16.878 -10.021 18.568 1.00 70.12 111 LEU A CA 1
ATOM 882 C C . LEU A 1 111 ? -17.145 -10.920 19.784 1.00 70.12 111 LEU A C 1
ATOM 884 O O . LEU A 1 111 ? -18.172 -11.590 19.817 1.00 70.12 111 LEU A O 1
ATOM 888 N N . GLU A 1 112 ? -16.213 -10.964 20.738 1.00 74.38 112 GLU A N 1
ATOM 889 C CA . GLU A 1 112 ? -16.300 -11.764 21.967 1.00 74.38 112 GLU A CA 1
ATOM 890 C C . GLU A 1 112 ? -16.961 -11.014 23.139 1.00 74.38 112 GLU A C 1
ATOM 892 O O . GLU A 1 112 ? -17.370 -11.656 24.106 1.00 74.38 112 GLU A O 1
ATOM 897 N N . ALA A 1 113 ? -17.059 -9.682 23.057 1.00 58.56 113 ALA A N 1
ATOM 898 C CA . ALA A 1 113 ? -17.702 -8.804 24.042 1.00 58.56 113 ALA A CA 1
ATOM 899 C C . ALA A 1 113 ? -19.204 -8.622 23.771 1.00 58.56 113 ALA A C 1
ATOM 901 O O . ALA A 1 113 ? -19.961 -8.535 24.765 1.00 58.56 113 ALA A O 1
#

Nearest PDB structures (foldseek):
  4ilo-assembly1_A  TM=4.583E-01  e=5.805E+00  Chlamydia trachomatis L2/434/Bu
  5uvi-assembly1_A  TM=4.897E-01  e=5.805E+00  Homo sapiens
  6rz7-assembly1_A  TM=4.499E-01  e=9.512E+00  Homo sapiens

Mean predicted aligned error: 3.86 Å

pLDDT: mean 91.97, std 7.53, range [58.56, 98.38]

Radius of gyration: 17.19 Å; Cα contacts (8 Å, |Δi|>4): 67; chains: 1; bounding box: 39×22×51 Å

InterPro domains:
  IPR018729 Protein of unknown function DUF2269, transmembrane [PF10027] (5-113)